Protein AF-A0A510GAC0-F1 (afdb_monomer)

Secondary structure (DSSP, 8-state):
--HHHHHHTT----SSS---EEEETTTEEEEE-STT-EEEESEEEEETTEEEE---EEE-HHHHHHHHHH---EEEE--

Nearest PDB structures (foldseek):
  3pqi-assembly1_A  TM=6.637E-01  e=3.291E+00  Bacteriophage sp.
  1obd-assembly1_A  TM=5.177E-01  e=3.739E+00  Saccharomyces cerevisiae
  2cnq-assembly1_A  TM=5.283E-01  e=3.508E+00  Saccharomyces cerevisiae
  9hmf-assembly1_E  TM=2.589E-01  e=4.247E+00  Campylobacter jejuni
  9hmf-assembly1_D  TM=2.589E-01  e=4.825E+00  Campylobacter jejuni

Solvent-accessible surface area (backbone atoms only — not comparable to full-atom values): 4536 Å² total; per-residue (Å²): 134,54,67,70,59,26,54,79,47,53,28,56,79,53,98,72,61,87,45,32,46,27,66,45,93,83,17,30,40,34,32,37,55,64,100,63,37,28,36,26,31,38,51,39,37,35,47,97,90,46,78,46,76,61,68,82,41,76,43,38,73,68,51,53,56,53,49,54,72,79,45,59,58,42,80,43,82,57,134

Structure (mmCIF, N/CA/C/O backbone):
data_AF-A0A510GAC0-F1
#
_entry.id   AF-A0A510GAC0-F1
#
loop_
_atom_site.group_PDB
_atom_site.id
_atom_site.type_symbol
_atom_site.label_atom_id
_atom_site.label_alt_id
_atom_site.label_comp_id
_atom_site.label_asym_id
_atom_site.label_entity_id
_atom_site.label_seq_id
_atom_site.pdbx_PDB_ins_code
_atom_site.Cartn_x
_atom_site.Cartn_y
_atom_site.Cartn_z
_atom_site.occupancy
_atom_site.B_iso_or_equiv
_atom_site.auth_seq_id
_atom_site.auth_comp_id
_atom_site.auth_asym_id
_atom_site.auth_atom_id
_atom_site.pdbx_PDB_model_num
ATOM 1 N N . MET A 1 1 ? 18.345 0.594 4.376 1.00 56.00 1 MET A N 1
ATOM 2 C CA . MET A 1 1 ? 17.539 1.788 4.742 1.00 56.00 1 MET A CA 1
ATOM 3 C C . MET A 1 1 ? 17.507 1.863 6.267 1.00 56.00 1 MET A C 1
ATOM 5 O O . MET A 1 1 ? 17.363 0.808 6.864 1.00 56.00 1 MET A O 1
ATOM 9 N N . SER A 1 2 ? 17.695 3.027 6.902 1.00 64.00 2 SER A N 1
ATOM 10 C CA . SER A 1 2 ? 17.678 3.129 8.377 1.00 64.00 2 SER A CA 1
ATOM 11 C C . SER A 1 2 ? 16.252 3.103 8.943 1.00 64.00 2 SER A C 1
ATOM 13 O O . SER A 1 2 ? 15.317 3.511 8.254 1.00 64.00 2 SER A O 1
ATOM 15 N N . PHE A 1 3 ? 16.092 2.685 10.204 1.00 54.78 3 PHE A N 1
ATOM 16 C CA . PHE A 1 3 ? 14.808 2.671 10.924 1.00 54.78 3 PHE A CA 1
ATOM 17 C C . PHE A 1 3 ? 14.102 4.039 10.896 1.00 54.78 3 PHE A C 1
ATOM 19 O O . PHE A 1 3 ? 12.937 4.132 10.527 1.00 54.78 3 PHE A O 1
ATOM 26 N N . ILE A 1 4 ? 14.843 5.124 11.152 1.00 63.06 4 ILE A N 1
ATOM 27 C CA . ILE A 1 4 ? 14.331 6.504 11.069 1.00 63.06 4 ILE A CA 1
ATOM 28 C C . ILE A 1 4 ? 13.850 6.845 9.649 1.00 63.06 4 ILE A C 1
ATOM 30 O O . ILE A 1 4 ? 12.841 7.525 9.475 1.00 63.06 4 ILE A O 1
ATOM 34 N N . SER A 1 5 ? 14.551 6.376 8.611 1.00 61.06 5 SER A N 1
ATOM 35 C CA . SER A 1 5 ? 14.132 6.594 7.221 1.00 61.06 5 SER A CA 1
ATOM 36 C C . SER A 1 5 ? 12.885 5.782 6.862 1.00 61.06 5 SER A C 1
ATOM 38 O O . SER A 1 5 ? 12.066 6.268 6.086 1.00 61.06 5 SER A O 1
ATOM 40 N N . ALA A 1 6 ? 12.727 4.581 7.424 1.00 55.97 6 ALA A N 1
ATOM 41 C CA . ALA A 1 6 ? 11.529 3.761 7.269 1.00 55.97 6 ALA A CA 1
ATOM 42 C C . ALA A 1 6 ? 10.318 4.408 7.964 1.00 55.97 6 ALA A C 1
ATOM 44 O O . ALA A 1 6 ? 9.295 4.602 7.311 1.00 55.97 6 ALA A O 1
ATOM 45 N N . LEU A 1 7 ? 10.480 4.873 9.210 1.00 57.16 7 LEU A N 1
ATOM 46 C CA . LEU A 1 7 ? 9.466 5.628 9.960 1.00 57.16 7 LEU A CA 1
ATOM 47 C C . LEU A 1 7 ? 9.006 6.887 9.218 1.00 57.16 7 LEU A C 1
ATOM 49 O O . LEU A 1 7 ? 7.818 7.051 8.970 1.00 57.16 7 LEU A O 1
ATOM 53 N N . LYS A 1 8 ? 9.941 7.735 8.764 1.00 60.19 8 LYS A N 1
ATOM 54 C CA . LYS A 1 8 ? 9.617 8.942 7.972 1.00 60.19 8 LYS A CA 1
ATOM 55 C C . LYS A 1 8 ? 8.890 8.635 6.662 1.00 60.19 8 LYS A C 1
ATOM 57 O O . LYS A 1 8 ? 8.279 9.516 6.072 1.00 60.19 8 LYS A O 1
ATOM 62 N N . LYS A 1 9 ? 9.008 7.405 6.164 1.00 56.56 9 LYS A N 1
ATOM 63 C CA . LYS A 1 9 ? 8.354 6.942 4.941 1.00 56.56 9 LYS A CA 1
ATOM 64 C C . LYS A 1 9 ? 7.070 6.163 5.229 1.00 56.56 9 LYS A C 1
ATOM 66 O O . LYS A 1 9 ? 6.494 5.689 4.259 1.00 56.56 9 LYS A O 1
ATOM 71 N N . GLY A 1 10 ? 6.653 6.007 6.488 1.00 52.97 10 GLY A N 1
ATOM 72 C CA . GLY A 1 10 ? 5.491 5.199 6.864 1.00 52.97 10 GLY A CA 1
ATOM 73 C C . GLY A 1 10 ? 5.649 3.724 6.493 1.00 52.97 10 GLY A C 1
ATOM 74 O O . GLY A 1 10 ? 4.683 3.114 6.061 1.00 52.97 10 GLY A O 1
ATOM 75 N N . ILE A 1 11 ? 6.873 3.187 6.569 1.00 58.66 11 ILE A N 1
ATOM 76 C CA . ILE A 1 11 ? 7.193 1.787 6.262 1.00 58.66 11 ILE A CA 1
ATOM 77 C C . ILE A 1 11 ? 7.320 1.014 7.574 1.00 58.66 11 ILE A C 1
ATOM 79 O O . ILE A 1 11 ? 8.130 1.394 8.423 1.00 58.66 11 ILE A O 1
ATOM 83 N N . ILE A 1 12 ? 6.603 -0.105 7.710 1.00 58.44 12 ILE A N 1
ATOM 84 C CA . ILE A 1 12 ? 6.879 -1.084 8.774 1.00 58.44 12 ILE A CA 1
ATOM 85 C C . ILE A 1 12 ? 8.280 -1.665 8.528 1.00 58.44 12 ILE A C 1
ATOM 87 O O . ILE A 1 12 ? 8.534 -2.301 7.507 1.00 58.44 12 ILE A O 1
ATOM 91 N N . TYR A 1 13 ? 9.220 -1.379 9.429 1.00 46.16 13 TYR A N 1
ATOM 92 C CA . TYR A 1 13 ? 10.617 -1.797 9.308 1.00 46.16 13 TYR A CA 1
ATOM 93 C C . TYR A 1 13 ? 10.800 -3.250 9.764 1.00 46.16 13 TYR A C 1
ATOM 95 O O . TYR A 1 13 ? 10.505 -3.568 10.913 1.00 46.16 13 TYR A O 1
ATOM 103 N N . HIS A 1 14 ? 11.367 -4.102 8.903 1.00 50.44 14 HIS A N 1
ATOM 104 C CA . HIS A 1 14 ? 11.778 -5.467 9.248 1.00 50.44 14 HIS A CA 1
ATOM 105 C C . HIS A 1 14 ? 13.297 -5.658 9.106 1.00 50.44 14 HIS A C 1
ATOM 107 O O . HIS A 1 14 ? 13.947 -5.036 8.265 1.00 50.44 14 HIS A O 1
ATOM 113 N N . LYS A 1 15 ? 13.876 -6.532 9.944 1.00 48.47 15 LYS A N 1
ATOM 114 C CA . LYS A 1 15 ? 15.329 -6.804 10.010 1.00 48.47 15 LYS A CA 1
ATOM 115 C C . LYS A 1 15 ? 15.847 -7.683 8.852 1.00 48.47 15 LYS A C 1
ATOM 11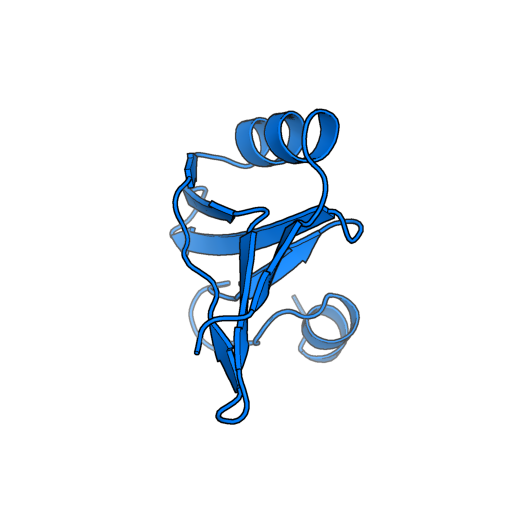7 O O . LYS A 1 15 ? 17.050 -7.720 8.616 1.00 48.47 15 LYS A O 1
ATOM 122 N N . HIS A 1 16 ? 14.949 -8.349 8.121 1.00 46.47 16 HIS A N 1
ATOM 123 C CA . HIS A 1 16 ? 15.251 -9.264 7.015 1.00 46.47 16 HIS A CA 1
ATOM 124 C C . HIS A 1 16 ? 14.349 -8.938 5.818 1.00 46.47 16 HIS A C 1
ATOM 126 O O . HIS A 1 16 ? 13.136 -9.093 5.916 1.00 46.47 16 HIS A O 1
ATOM 132 N N . GLY A 1 17 ? 14.937 -8.464 4.713 1.00 54.81 17 GLY A N 1
ATOM 133 C CA . GLY A 1 17 ? 14.196 -8.006 3.530 1.00 54.81 17 GLY A CA 1
ATOM 134 C C . GLY A 1 17 ? 13.461 -6.678 3.760 1.00 54.81 17 GLY A C 1
ATOM 135 O O . GLY A 1 17 ? 12.949 -6.398 4.839 1.00 54.81 17 GLY A O 1
ATOM 136 N N . VAL A 1 18 ? 13.417 -5.806 2.750 1.00 54.91 18 VAL A N 1
ATOM 137 C CA . VAL A 1 18 ? 12.644 -4.550 2.827 1.00 54.91 18 VAL A CA 1
ATOM 138 C C . VAL A 1 18 ? 11.175 -4.867 2.529 1.00 54.91 18 VAL A C 1
ATOM 140 O O . VAL A 1 18 ? 10.643 -4.398 1.531 1.00 54.91 18 VAL A O 1
ATOM 143 N N . ASN A 1 19 ? 10.544 -5.701 3.352 1.00 63.22 19 ASN A N 1
ATOM 144 C CA . ASN A 1 19 ? 9.123 -6.014 3.242 1.00 63.22 19 ASN A CA 1
ATOM 145 C C . ASN A 1 19 ? 8.370 -5.091 4.199 1.00 63.22 19 ASN A C 1
ATOM 147 O O . ASN A 1 19 ? 8.617 -5.102 5.403 1.00 63.22 19 ASN A O 1
ATOM 151 N N . GLY A 1 20 ? 7.511 -4.235 3.656 1.00 69.94 20 GLY A N 1
ATOM 152 C CA . GLY A 1 20 ? 6.767 -3.262 4.447 1.00 69.94 20 GLY A CA 1
ATOM 153 C C . GLY A 1 20 ? 5.702 -2.554 3.624 1.00 69.94 20 GLY A C 1
ATOM 154 O O . GLY A 1 20 ? 5.892 -2.318 2.427 1.00 69.94 20 GLY A O 1
ATOM 155 N N . VAL A 1 21 ? 4.593 -2.226 4.287 1.00 79.62 21 VAL A N 1
ATOM 156 C CA . VAL A 1 21 ? 3.496 -1.424 3.734 1.00 79.62 21 VAL A CA 1
ATOM 157 C C . VAL A 1 21 ? 3.866 0.054 3.811 1.00 79.62 21 VAL A C 1
ATOM 159 O O . VAL A 1 21 ? 4.444 0.478 4.805 1.00 79.62 21 VAL A O 1
ATOM 162 N N . LYS A 1 22 ? 3.566 0.828 2.767 1.00 83.69 22 LYS A N 1
ATOM 163 C CA . LYS A 1 22 ? 3.875 2.254 2.645 1.00 83.69 22 LYS A CA 1
ATOM 164 C C . LYS A 1 22 ? 2.733 3.023 1.985 1.00 83.69 22 LYS A C 1
ATOM 166 O O . LYS A 1 22 ? 2.346 2.661 0.878 1.00 83.69 22 LYS A O 1
ATOM 171 N N . LEU A 1 23 ? 2.343 4.163 2.562 1.00 83.19 23 LEU A N 1
ATOM 172 C CA . LEU A 1 23 ? 1.548 5.189 1.874 1.00 83.19 23 LEU A CA 1
ATOM 173 C C . LEU A 1 23 ? 2.410 5.967 0.858 1.00 83.19 23 LEU A C 1
ATOM 175 O O . LEU A 1 23 ? 3.521 6.425 1.160 1.00 83.19 23 LEU A O 1
ATOM 179 N N . ILE A 1 24 ? 1.918 6.127 -0.367 1.00 84.06 24 ILE A N 1
ATOM 180 C CA . ILE A 1 24 ? 2.617 6.786 -1.473 1.00 84.06 24 ILE A CA 1
ATOM 181 C C . ILE A 1 24 ? 1.848 8.026 -1.904 1.00 84.06 24 ILE A C 1
ATOM 183 O O . ILE A 1 24 ? 0.765 7.910 -2.468 1.00 84.06 24 ILE A O 1
ATOM 187 N N . LYS A 1 25 ? 2.466 9.201 -1.716 1.00 77.19 25 LYS A N 1
ATOM 188 C CA . LYS A 1 25 ? 1.932 10.497 -2.171 1.00 77.19 25 LYS A CA 1
ATOM 189 C C . LYS A 1 25 ? 0.453 10.716 -1.796 1.00 77.19 25 LYS A C 1
ATOM 191 O O . LYS A 1 25 ? -0.259 11.335 -2.566 1.00 77.19 25 LYS A O 1
ATOM 196 N N . GLU A 1 26 ? 0.005 10.147 -0.674 1.00 77.19 26 GLU A N 1
ATOM 197 C CA . GLU A 1 26 ? -1.391 10.220 -0.204 1.00 77.19 26 GLU A CA 1
ATOM 198 C C . GLU A 1 26 ? -2.439 9.564 -1.132 1.00 77.19 26 GLU A C 1
ATOM 200 O O . GLU A 1 26 ? -3.620 9.584 -0.817 1.00 77.19 26 GLU A O 1
ATOM 205 N N . ASN A 1 27 ? -2.020 8.903 -2.220 1.00 83.00 27 ASN A N 1
ATOM 206 C CA . ASN A 1 27 ? -2.923 8.332 -3.229 1.00 83.00 27 ASN A CA 1
ATOM 207 C C . ASN A 1 27 ? -3.142 6.820 -3.090 1.00 83.00 27 ASN A C 1
ATOM 209 O O . ASN A 1 27 ? -4.165 6.310 -3.524 1.00 83.00 27 ASN A O 1
ATOM 213 N N . ALA A 1 28 ? -2.156 6.079 -2.581 1.00 88.75 28 ALA A N 1
ATOM 214 C CA . ALA A 1 28 ? -2.200 4.617 -2.583 1.00 88.75 28 ALA A CA 1
ATOM 215 C C . ALA A 1 28 ? -1.273 4.011 -1.533 1.00 88.75 28 ALA A C 1
ATOM 217 O O . ALA A 1 28 ? -0.263 4.612 -1.147 1.00 88.75 28 ALA A O 1
ATOM 218 N N . PHE A 1 29 ? -1.553 2.775 -1.143 1.00 89.31 29 PHE A N 1
ATOM 219 C CA . PHE A 1 29 ? -0.670 1.945 -0.340 1.00 89.31 29 PHE A CA 1
ATOM 220 C C . PHE A 1 29 ? 0.079 0.953 -1.228 1.00 89.31 29 PHE A C 1
ATOM 222 O O . PHE A 1 29 ? -0.462 0.440 -2.201 1.00 89.31 29 PHE A O 1
ATOM 229 N N . LYS A 1 30 ? 1.332 0.647 -0.881 1.00 88.94 30 LYS A N 1
ATOM 230 C CA . LYS A 1 30 ? 2.054 -0.504 -1.438 1.00 88.94 30 LYS A CA 1
ATOM 231 C C . LYS A 1 30 ? 2.703 -1.345 -0.365 1.00 88.94 30 LYS A C 1
ATOM 233 O O . LYS A 1 30 ? 3.270 -0.786 0.570 1.00 88.94 30 LYS A O 1
ATOM 238 N N . ALA A 1 31 ? 2.747 -2.648 -0.570 1.00 86.50 31 ALA A N 1
ATOM 239 C CA . ALA A 1 31 ? 3.663 -3.548 0.099 1.00 86.50 31 ALA A CA 1
ATOM 240 C C . ALA A 1 31 ? 4.750 -3.981 -0.886 1.00 86.50 31 ALA A C 1
ATOM 242 O O . ALA A 1 31 ? 4.468 -4.330 -2.028 1.00 86.50 31 ALA A O 1
ATOM 243 N N . LYS A 1 32 ? 6.012 -3.944 -0.456 1.00 82.94 32 LYS A N 1
ATOM 244 C CA . LYS A 1 32 ? 7.090 -4.602 -1.199 1.00 82.94 32 LYS A CA 1
ATOM 245 C C . LYS A 1 32 ? 7.121 -6.076 -0.793 1.00 82.94 32 LYS A C 1
ATOM 247 O O . LYS A 1 32 ? 7.218 -6.358 0.401 1.00 82.94 32 LYS A O 1
ATOM 252 N N . TRP A 1 33 ? 7.036 -6.968 -1.769 1.00 70.69 33 TRP A N 1
ATOM 253 C CA . TRP A 1 33 ? 6.962 -8.409 -1.576 1.00 70.69 33 TRP A CA 1
ATOM 254 C C . TRP A 1 33 ? 8.041 -9.057 -2.432 1.00 70.69 33 TRP A C 1
ATOM 256 O O . TRP A 1 33 ? 7.794 -9.308 -3.589 1.00 70.69 33 TRP A O 1
ATOM 266 N N . ASP A 1 34 ? 9.237 -9.284 -1.887 1.00 68.19 34 ASP A N 1
ATOM 267 C CA . ASP A 1 34 ? 10.400 -9.785 -2.644 1.00 68.19 34 ASP A CA 1
ATOM 268 C C . ASP A 1 34 ? 10.967 -8.794 -3.694 1.00 68.19 34 ASP A C 1
ATOM 270 O O . ASP A 1 34 ? 10.278 -7.947 -4.246 1.00 68.19 34 ASP A O 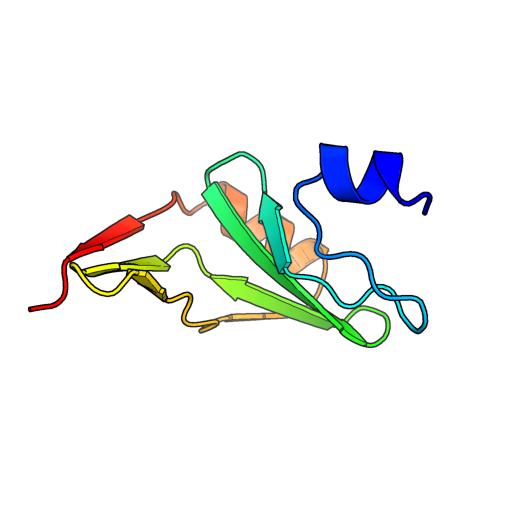1
ATOM 274 N N . CYS A 1 35 ? 12.288 -8.814 -3.873 1.00 72.69 35 CYS A N 1
ATOM 275 C CA . CYS A 1 35 ? 13.123 -8.013 -4.779 1.00 72.69 35 CYS A CA 1
ATOM 276 C C 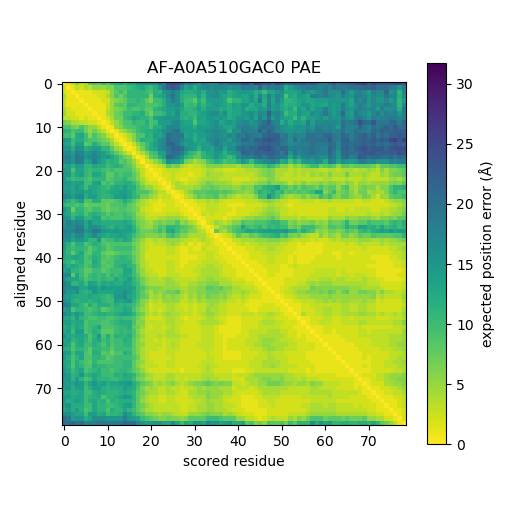. CYS A 1 35 ? 12.480 -6.787 -5.456 1.00 72.69 35 CYS A C 1
ATOM 278 O O . CYS A 1 35 ? 12.732 -5.661 -5.005 1.00 72.69 35 CYS A O 1
ATOM 280 N N . ASP A 1 36 ? 11.711 -6.979 -6.531 1.00 79.38 36 ASP A N 1
ATOM 281 C CA . ASP A 1 36 ? 11.060 -5.903 -7.287 1.00 79.38 36 ASP A CA 1
ATOM 282 C C . ASP A 1 36 ? 9.529 -6.022 -7.358 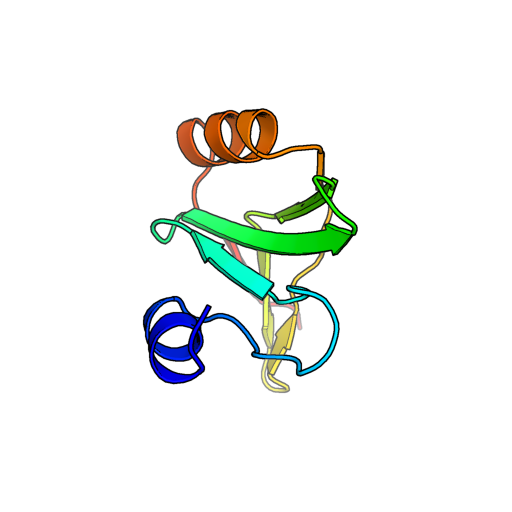1.00 79.38 36 ASP A C 1
ATOM 284 O O . ASP A 1 36 ? 8.861 -5.166 -7.937 1.00 79.38 36 ASP A O 1
ATOM 288 N N . ASP A 1 37 ? 8.946 -6.996 -6.684 1.00 84.81 37 ASP A N 1
ATOM 289 C CA . ASP A 1 37 ? 7.509 -7.205 -6.716 1.00 84.81 37 ASP A CA 1
ATOM 290 C C . ASP A 1 37 ? 6.825 -6.352 -5.642 1.00 84.81 37 ASP A C 1
ATOM 292 O O . ASP A 1 37 ? 7.331 -6.111 -4.533 1.00 84.81 37 ASP A O 1
ATOM 296 N N . ARG A 1 38 ? 5.673 -5.797 -6.009 1.00 89.38 38 ARG A N 1
ATOM 297 C CA . ARG A 1 38 ? 4.863 -4.914 -5.179 1.00 89.38 38 ARG A CA 1
ATOM 298 C C . ARG A 1 38 ? 3.408 -5.306 -5.291 1.00 89.38 38 ARG A C 1
ATOM 300 O O . ARG A 1 38 ? 2.866 -5.404 -6.381 1.00 89.38 38 ARG A O 1
ATOM 307 N N . LEU A 1 39 ? 2.785 -5.410 -4.134 1.00 90.62 39 LEU A N 1
ATOM 308 C CA . LEU A 1 39 ? 1.343 -5.370 -3.983 1.00 90.62 39 LEU A CA 1
ATOM 309 C C . LEU A 1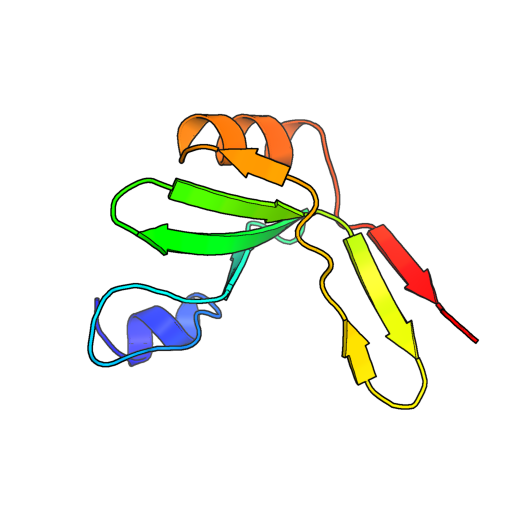 39 ? 0.948 -3.912 -3.752 1.00 90.62 39 LEU A C 1
ATOM 311 O O . LEU A 1 39 ? 1.662 -3.196 -3.043 1.00 90.62 39 LEU A O 1
ATOM 315 N N . PHE A 1 40 ? -0.133 -3.430 -4.345 1.00 92.25 40 PHE A N 1
ATOM 316 C CA . PHE A 1 40 ? -0.600 -2.061 -4.128 1.00 92.25 40 PHE A CA 1
ATOM 317 C C . PHE A 1 40 ? -2.120 -1.956 -4.223 1.00 92.25 40 PHE A C 1
ATOM 319 O O . PHE A 1 40 ? -2.780 -2.883 -4.665 1.00 92.25 40 PHE A O 1
ATOM 326 N N . THR A 1 41 ? -2.662 -0.870 -3.680 1.00 93.75 41 THR A N 1
ATOM 327 C CA . THR A 1 41 ? -4.096 -0.563 -3.704 1.00 93.75 41 THR A CA 1
ATOM 328 C C . THR A 1 41 ? -4.312 0.924 -3.441 1.00 93.75 41 THR A C 1
ATOM 330 O O . THR A 1 41 ? -3.502 1.560 -2.754 1.00 93.75 41 THR A O 1
ATOM 333 N N . ASN A 1 42 ? -5.393 1.492 -3.964 1.00 94.25 42 ASN A N 1
ATOM 334 C CA . ASN A 1 42 ? -5.905 2.802 -3.567 1.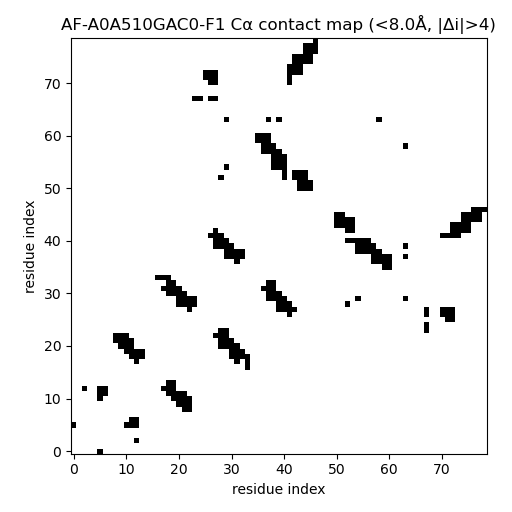00 94.25 42 ASN A CA 1
ATOM 335 C C . ASN A 1 42 ? -7.137 2.688 -2.659 1.00 94.25 42 ASN A C 1
ATOM 337 O O . ASN A 1 42 ? -7.768 3.702 -2.401 1.00 94.25 42 ASN A O 1
ATOM 341 N N . ILE A 1 43 ? -7.475 1.500 -2.162 1.00 92.12 43 ILE A N 1
ATOM 342 C CA . ILE A 1 43 ? -8.683 1.272 -1.373 1.00 92.12 43 ILE A CA 1
ATOM 343 C C . ILE A 1 43 ? -8.316 1.094 0.103 1.00 92.12 43 ILE A C 1
ATOM 345 O O . ILE A 1 43 ? -7.495 0.248 0.468 1.00 92.12 43 ILE A O 1
ATOM 349 N N . LEU A 1 44 ? -8.941 1.894 0.966 1.00 90.00 44 LEU A N 1
ATOM 350 C CA . LEU A 1 44 ? -8.878 1.758 2.417 1.00 90.00 44 LEU A CA 1
ATOM 351 C C . LEU A 1 44 ? -10.282 1.507 2.969 1.00 90.00 44 LEU A C 1
ATOM 353 O O . LEU A 1 44 ? -11.145 2.386 2.932 1.00 90.00 44 LEU A O 1
ATOM 357 N N . TYR A 1 45 ? -10.484 0.320 3.531 1.00 87.69 45 TYR A N 1
ATOM 358 C CA . TYR A 1 45 ? -11.686 0.007 4.291 1.00 87.69 45 TYR A CA 1
ATOM 359 C C . TYR A 1 45 ? -11.493 0.394 5.753 1.00 87.69 45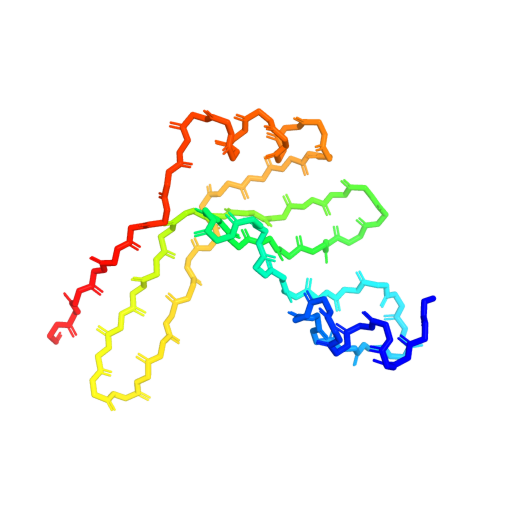 TYR A C 1
ATOM 361 O O . TYR A 1 45 ? -10.394 0.255 6.303 1.00 87.69 45 TYR A O 1
ATOM 369 N N . PHE A 1 46 ? -12.557 0.858 6.393 1.00 87.25 46 PHE A N 1
ATOM 370 C CA . PHE A 1 46 ? -12.546 1.176 7.812 1.00 87.25 46 PHE A CA 1
ATOM 371 C C . PHE A 1 46 ? -13.884 0.856 8.470 1.00 87.25 46 PHE A C 1
ATOM 373 O O . PHE A 1 46 ? -14.923 0.874 7.817 1.00 87.25 46 PHE A O 1
ATOM 380 N N . ASN A 1 47 ? -13.829 0.569 9.766 1.00 89.00 47 ASN A N 1
ATOM 381 C CA . ASN A 1 47 ? -14.980 0.420 10.648 1.00 89.00 47 ASN A CA 1
ATOM 382 C C . ASN A 1 47 ? -14.567 0.715 12.102 1.00 89.00 47 ASN A C 1
ATOM 384 O O . ASN A 1 47 ? -13.448 1.174 12.354 1.00 89.00 47 ASN A O 1
ATOM 388 N N . GLU A 1 48 ? -15.449 0.459 13.071 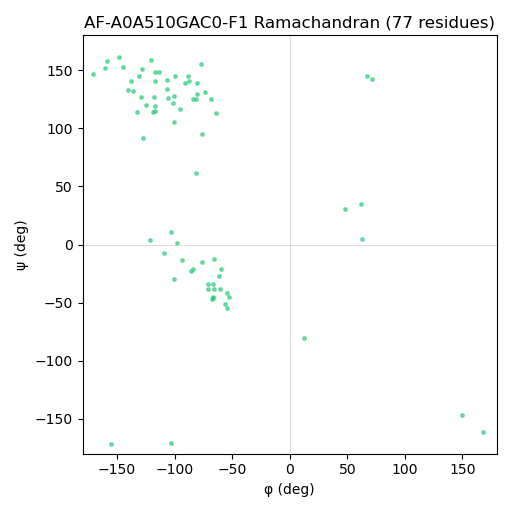1.00 89.44 48 GLU A N 1
ATOM 389 C CA . GLU A 1 48 ? -15.147 0.694 14.493 1.00 89.44 48 GLU A CA 1
ATOM 390 C C . GLU A 1 48 ? -13.964 -0.141 15.011 1.00 89.44 48 GLU A C 1
ATOM 392 O O . GLU A 1 48 ? -13.280 0.266 15.951 1.00 89.44 48 GLU A O 1
ATOM 397 N N . GLN A 1 49 ? -13.696 -1.301 14.407 1.00 86.00 49 GLN A N 1
ATOM 398 C CA . GLN A 1 49 ? -12.628 -2.210 14.823 1.00 86.00 49 GLN A CA 1
ATOM 399 C C . GLN A 1 49 ? -11.265 -1.826 14.237 1.00 86.00 49 GLN A C 1
ATOM 401 O O . GLN A 1 49 ? -10.235 -2.215 14.794 1.00 86.00 49 GLN A O 1
ATOM 406 N N . GLY A 1 50 ? -11.227 -1.057 13.146 1.00 83.69 50 GLY A N 1
ATOM 407 C CA . GLY A 1 50 ? -9.987 -0.508 12.613 1.00 83.69 50 GLY A CA 1
ATOM 408 C C . GLY A 1 50 ? -9.976 -0.313 11.102 1.00 83.69 50 GLY A C 1
ATOM 409 O O . GLY A 1 50 ? -10.974 0.050 10.487 1.00 83.69 50 GLY A O 1
ATOM 410 N N . LEU A 1 51 ? -8.790 -0.504 10.519 1.00 87.31 51 LEU A N 1
ATOM 411 C CA . LEU A 1 51 ? -8.496 -0.273 9.106 1.00 87.31 51 LEU A CA 1
ATOM 412 C C . LEU A 1 51 ? -8.105 -1.579 8.417 1.00 87.31 51 LEU A C 1
ATOM 414 O O . LEU A 1 51 ? -7.329 -2.364 8.966 1.00 87.31 51 LEU A O 1
ATOM 418 N N . LEU A 1 52 ? -8.565 -1.762 7.182 1.00 84.75 52 LEU A N 1
ATOM 419 C CA . LEU A 1 52 ? -8.213 -2.894 6.335 1.00 84.75 52 LEU A CA 1
ATOM 420 C C . LEU A 1 52 ? -7.756 -2.401 4.955 1.00 84.75 52 LEU A C 1
ATOM 422 O O . LEU A 1 52 ? -8.447 -1.647 4.273 1.00 84.75 52 LEU A O 1
ATOM 426 N N . LEU A 1 53 ? -6.574 -2.862 4.546 1.00 86.94 53 LEU A N 1
ATOM 427 C CA . LEU A 1 53 ? -6.045 -2.686 3.196 1.00 86.94 53 LEU A CA 1
ATOM 428 C C . LEU A 1 53 ? -6.241 -3.988 2.425 1.00 86.94 53 LEU A C 1
ATOM 430 O O . LEU A 1 53 ? -5.718 -5.025 2.838 1.00 86.94 53 LEU A O 1
ATOM 434 N N . ASN A 1 54 ? -6.956 -3.927 1.306 1.00 82.75 54 ASN A N 1
ATOM 435 C CA . ASN A 1 54 ? -7.057 -5.041 0.371 1.00 82.75 54 ASN A CA 1
ATOM 436 C C . ASN A 1 54 ? -6.109 -4.785 -0.799 1.00 82.75 54 ASN A C 1
ATOM 438 O O . ASN A 1 54 ? -6.385 -3.925 -1.624 1.00 82.75 54 ASN A O 1
ATOM 442 N N . PHE A 1 55 ? -4.979 -5.488 -0.855 1.00 88.94 55 PHE A N 1
ATOM 443 C CA . PHE A 1 55 ? -4.061 -5.363 -1.985 1.00 88.94 55 PHE A CA 1
ATOM 444 C C . PHE A 1 55 ? -4.604 -6.124 -3.196 1.00 88.94 55 PHE A C 1
ATOM 446 O O . PHE A 1 55 ? -4.400 -7.330 -3.318 1.00 88.94 55 PHE A O 1
ATOM 453 N N . ASP A 1 56 ? -5.295 -5.404 -4.066 1.00 89.62 56 ASP A N 1
ATOM 454 C CA . ASP A 1 56 ? -5.956 -5.898 -5.270 1.00 89.62 56 ASP A CA 1
ATOM 455 C C . ASP A 1 56 ? -5.091 -5.796 -6.534 1.00 89.62 56 ASP A C 1
ATOM 457 O O . ASP A 1 56 ? -5.378 -6.465 -7.524 1.00 89.62 56 ASP A O 1
ATOM 461 N N . GLU A 1 57 ? -3.988 -5.046 -6.477 1.00 93.56 57 GLU A N 1
ATOM 462 C CA . GLU A 1 57 ? -3.041 -4.900 -7.580 1.00 93.56 57 GLU A CA 1
ATOM 463 C C . GLU A 1 57 ? -1.669 -5.512 -7.266 1.00 93.56 57 GLU A C 1
ATOM 465 O O . GLU A 1 57 ? -1.180 -5.489 -6.128 1.00 93.56 57 GLU A O 1
ATOM 470 N N . TYR A 1 58 ? -0.999 -6.006 -8.309 1.00 92.31 58 TYR A N 1
ATOM 471 C CA . TYR A 1 58 ? 0.353 -6.562 -8.247 1.00 92.31 58 TYR A CA 1
ATOM 472 C C . TYR A 1 58 ? 1.190 -6.104 -9.445 1.00 92.31 58 TYR A C 1
ATOM 474 O O . TYR A 1 58 ? 0.708 -6.038 -10.572 1.00 92.31 58 TYR A O 1
ATOM 482 N N . GLY A 1 59 ? 2.466 -5.808 -9.207 1.00 92.19 59 GLY A N 1
ATOM 483 C CA . GLY A 1 59 ? 3.392 -5.406 -10.258 1.00 92.19 59 GLY A CA 1
ATOM 484 C C . GLY A 1 59 ? 4.700 -4.838 -9.720 1.00 92.19 59 GLY A C 1
ATOM 485 O O . GLY A 1 59 ? 5.067 -5.018 -8.562 1.00 92.19 59 GLY A O 1
ATOM 486 N N . ASN A 1 60 ? 5.421 -4.106 -10.557 1.00 90.94 60 ASN A N 1
ATOM 487 C CA . ASN A 1 60 ? 6.721 -3.524 -10.237 1.00 90.94 60 ASN A CA 1
ATOM 488 C C . ASN A 1 60 ? 6.648 -2.009 -9.944 1.00 90.94 60 ASN A C 1
ATOM 490 O O . ASN A 1 60 ? 5.594 -1.390 -9.793 1.00 90.94 60 ASN A O 1
ATOM 494 N N . HIS A 1 61 ? 7.810 -1.360 -9.821 1.00 87.56 61 HIS A N 1
ATOM 495 C CA . HIS A 1 61 ? 7.916 0.050 -9.424 1.00 87.56 61 HIS A CA 1
ATOM 496 C C . HIS A 1 61 ? 7.335 0.992 -10.473 1.00 87.56 61 HIS A C 1
ATOM 498 O O . HIS A 1 61 ? 6.822 2.058 -10.126 1.00 87.56 61 HIS A O 1
ATOM 504 N N . ALA A 1 62 ? 7.471 0.640 -11.751 1.00 91.94 62 ALA A N 1
ATOM 505 C CA . ALA A 1 62 ? 6.947 1.437 -12.849 1.00 91.94 62 ALA A CA 1
ATOM 506 C C . ALA A 1 62 ? 5.418 1.357 -12.887 1.00 91.94 62 ALA A C 1
ATOM 508 O O . ALA A 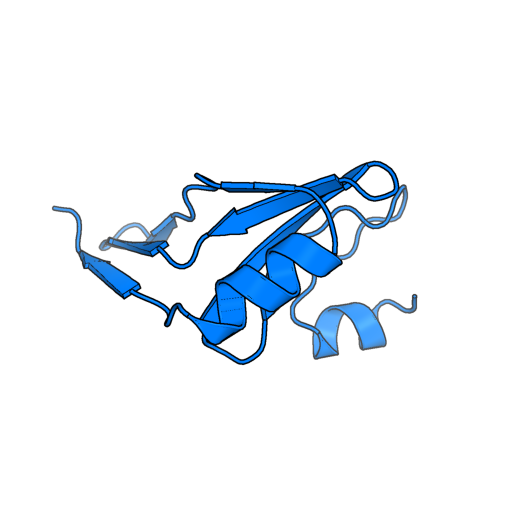1 62 ? 4.765 2.377 -13.095 1.00 91.94 62 ALA A O 1
ATOM 509 N N . GLU A 1 63 ? 4.856 0.185 -12.609 1.00 93.44 63 GLU A N 1
ATOM 510 C CA . GLU A 1 63 ? 3.408 -0.029 -12.537 1.00 93.44 63 GLU A CA 1
ATOM 511 C C . GLU A 1 63 ? 2.794 0.728 -11.365 1.00 93.44 63 GLU A C 1
ATOM 513 O O . GLU A 1 63 ? 1.869 1.508 -11.575 1.00 93.44 63 GLU A O 1
ATOM 518 N N . VAL A 1 64 ? 3.416 0.678 -10.182 1.00 91.19 64 VAL A N 1
ATOM 519 C CA . VAL A 1 64 ? 3.014 1.522 -9.044 1.00 91.19 64 VAL A CA 1
ATOM 520 C C . VAL A 1 64 ? 3.002 3.009 -9.416 1.00 91.19 64 VAL A C 1
ATOM 522 O O . VAL A 1 64 ? 2.101 3.741 -9.017 1.00 91.19 64 VAL A O 1
ATOM 525 N N . LYS A 1 65 ? 4.002 3.498 -10.166 1.00 90.75 65 LYS A N 1
ATOM 526 C CA . LYS A 1 65 ? 4.050 4.910 -10.592 1.00 90.75 65 LYS A CA 1
ATOM 527 C C . LYS A 1 65 ? 2.918 5.276 -11.552 1.00 90.75 65 LYS A C 1
ATOM 529 O O . LYS A 1 65 ? 2.418 6.394 -11.464 1.00 90.75 65 LYS A O 1
ATOM 534 N N . LYS A 1 66 ? 2.551 4.373 -12.464 1.00 93.06 66 LYS A N 1
ATOM 535 C CA . LYS A 1 66 ? 1.413 4.564 -13.373 1.00 93.06 66 LYS A CA 1
ATOM 536 C C . LYS A 1 66 ? 0.106 4.567 -12.585 1.00 93.06 66 LYS A C 1
ATOM 538 O O . LYS A 1 66 ? -0.685 5.492 -12.741 1.00 93.06 66 LYS A O 1
ATOM 543 N N . PHE A 1 67 ? -0.058 3.614 -11.672 1.00 92.19 67 PHE A N 1
ATOM 544 C CA . PHE A 1 67 ? -1.236 3.487 -10.821 1.00 92.19 67 PHE A CA 1
ATOM 545 C C . PHE A 1 67 ? -1.529 4.780 -10.046 1.00 92.19 67 PHE A C 1
ATOM 547 O O . PHE A 1 67 ? -2.582 5.380 -10.240 1.00 92.19 67 PHE A O 1
ATOM 554 N N . ILE A 1 68 ? -0.552 5.305 -9.292 1.00 90.81 68 ILE A N 1
ATOM 555 C CA . ILE A 1 68 ? -0.725 6.540 -8.494 1.00 90.81 68 ILE A CA 1
ATOM 556 C C . ILE A 1 68 ? -0.942 7.814 -9.322 1.00 90.81 68 ILE A C 1
ATOM 558 O O . ILE A 1 68 ? -1.228 8.860 -8.745 1.00 90.81 68 ILE A O 1
ATOM 562 N N . SER A 1 69 ? -0.705 7.768 -10.637 1.00 88.88 69 SER A N 1
ATOM 563 C CA . SER A 1 69 ? -0.929 8.911 -11.530 1.00 88.88 69 SER A CA 1
ATOM 564 C C . SER A 1 69 ? -2.368 8.991 -12.038 1.00 88.88 69 SER A C 1
ATOM 566 O O . SER A 1 69 ? -2.804 10.077 -12.403 1.00 88.88 69 SER A O 1
ATOM 568 N N . GLY A 1 70 ? -3.085 7.862 -12.040 1.00 87.75 70 GLY A N 1
ATOM 569 C CA . GLY A 1 70 ? -4.482 7.770 -12.472 1.00 87.75 70 GLY A CA 1
ATOM 570 C C . GLY A 1 70 ? -5.482 7.531 -11.340 1.00 87.75 70 GLY A C 1
ATOM 571 O O . GLY A 1 70 ? -6.676 7.583 -11.596 1.00 87.75 70 GLY A O 1
ATOM 572 N N . HIS A 1 71 ? -5.011 7.274 -10.115 1.00 88.94 71 HIS A N 1
ATOM 573 C CA . HIS A 1 71 ? -5.857 6.907 -8.977 1.00 88.94 71 HIS A CA 1
ATOM 574 C C . HIS A 1 71 ? -5.586 7.788 -7.755 1.00 88.94 71 HIS A C 1
ATOM 576 O O . HIS A 1 71 ? -4.462 8.253 -7.528 1.00 88.94 71 HIS A O 1
ATOM 582 N N . HIS A 1 72 ? -6.629 7.958 -6.948 1.00 90.50 72 HIS A N 1
ATOM 583 C CA . HIS A 1 72 ? -6.610 8.623 -5.649 1.00 90.50 72 HIS A CA 1
ATOM 584 C C . HIS A 1 72 ? -7.068 7.653 -4.566 1.00 90.50 72 HIS A C 1
ATOM 586 O O . HIS A 1 72 ? -7.739 6.673 -4.874 1.00 90.50 72 HIS A O 1
ATOM 592 N N . LEU A 1 73 ? -6.705 7.926 -3.312 1.00 89.88 73 LEU A N 1
ATOM 593 C CA . LEU A 1 73 ? -7.079 7.060 -2.202 1.00 89.88 73 LEU A CA 1
ATOM 594 C C . LEU A 1 73 ? -8.592 7.144 -1.966 1.00 89.88 73 LEU A C 1
ATOM 596 O O . LEU A 1 73 ? -9.136 8.228 -1.760 1.00 89.88 73 LEU A O 1
ATOM 600 N N . GLU A 1 74 ? -9.248 5.994 -1.987 1.00 92.00 74 GLU A N 1
ATOM 601 C CA . GLU A 1 74 ? -10.676 5.822 -1.773 1.00 92.00 74 GLU A CA 1
ATOM 602 C C . GLU A 1 74 ? -10.936 5.202 -0.402 1.00 92.00 74 GLU A C 1
ATOM 604 O O . GLU A 1 74 ? -10.211 4.314 0.056 1.00 92.00 74 GLU A O 1
ATOM 609 N N . PHE A 1 75 ? -11.994 5.678 0.251 1.00 90.69 75 PHE A N 1
ATOM 610 C CA . PHE A 1 75 ? -12.360 5.286 1.605 1.00 90.69 75 PHE A CA 1
ATOM 611 C C . PHE A 1 75 ? -13.731 4.625 1.593 1.00 90.69 75 PHE A C 1
ATOM 613 O O . PHE A 1 75 ? -14.702 5.217 1.121 1.00 90.69 75 PHE A O 1
ATOM 620 N N . TYR A 1 76 ? -13.814 3.431 2.169 1.00 90.94 76 TYR A N 1
ATOM 621 C CA . TYR A 1 76 ? -15.050 2.665 2.258 1.00 90.94 76 TYR A CA 1
ATOM 622 C C . TYR A 1 76 ? -15.335 2.311 3.716 1.00 90.94 76 TYR A C 1
ATOM 624 O O . TYR A 1 76 ? -14.539 1.631 4.363 1.00 90.94 76 TYR A O 1
ATOM 632 N N . ASN A 1 77 ? -16.477 2.772 4.227 1.00 91.12 77 ASN A N 1
ATOM 633 C CA . ASN A 1 77 ? -16.977 2.340 5.528 1.00 91.12 77 ASN A CA 1
ATOM 634 C C . ASN A 1 77 ? -17.672 0.982 5.370 1.00 91.12 77 ASN A C 1
ATOM 636 O O . ASN A 1 77 ? -18.509 0.838 4.476 1.00 91.12 77 ASN A O 1
ATOM 640 N N . VAL A 1 78 ? -17.325 0.007 6.207 1.00 87.00 78 VAL A N 1
ATOM 641 C CA . VAL A 1 78 ? -17.922 -1.336 6.190 1.00 87.00 78 VAL A CA 1
ATOM 642 C C . VAL A 1 78 ? -18.632 -1.566 7.520 1.00 87.00 78 VAL A C 1
ATOM 644 O O . VAL A 1 78 ? -17.993 -1.505 8.567 1.00 87.00 78 VAL A O 1
ATOM 647 N N . GLU A 1 79 ? -19.944 -1.796 7.467 1.00 75.62 79 GLU A N 1
ATOM 648 C CA . GLU A 1 79 ? -20.775 -2.106 8.643 1.00 75.62 79 GLU A CA 1
ATOM 649 C C . GLU A 1 79 ? -20.515 -3.515 9.197 1.00 75.62 79 GLU A C 1
ATOM 651 O O . GLU A 1 79 ? -20.329 -4.456 8.387 1.00 75.62 79 GLU A O 1
#

Mean predicted aligned error: 7.54 Å

Sequence (79 aa):
MSFISALKKGIIYHKHGVNGVKLIKENAFKAKWDCDDRLFTNILYFNEQGLLLNFDEYGNHAEVKKFISGHHLEFYNVE

Foldseek 3Di:
DDPVVCVVQVFDDDPPDSFTWGDDPQFKIWTDDPDFKIFIDLEWEAEPVGIDDDRPDIDGPVVVVVDSVPTGRDYHYDD

Organism: NCBI:txid238800

Radius of gyration: 12.98 Å; Cα contacts (8 Å, |Δi|>4): 144; chains: 1; bounding box: 38×20×28 Å

pLDDT: mean 79.4, std 14.45, range [46.16, 94.25]